Protein AF-A0A382TFK0-F1 (afdb_monomer_lite)

Sequence (78 aa):
MDSRVILVKQLKDKNPGMRCYAAEELGHVGDVSVVPYLIKLLEDDHQEVRSSVARALGEINHQSALAALIKALSDPVG

Radius of gyration: 11.44 Å; chains: 1; bounding box: 23×25×25 Å

pLDDT: mean 91.7, std 9.59, range [50.97, 98.19]

Organism: NCBI:txid408172

Structure (mmCIF, N/CA/C/O backbone):
data_AF-A0A382TFK0-F1
#
_entry.id   AF-A0A382TFK0-F1
#
loop_
_atom_site.group_PDB
_atom_site.id
_atom_site.type_symbol
_atom_site.label_atom_id
_atom_site.label_alt_id
_atom_site.label_comp_id
_atom_site.label_asym_id
_atom_site.label_entity_id
_atom_site.label_seq_id
_atom_site.pdbx_PDB_ins_code
_atom_site.Cartn_x
_atom_site.Cartn_y
_ato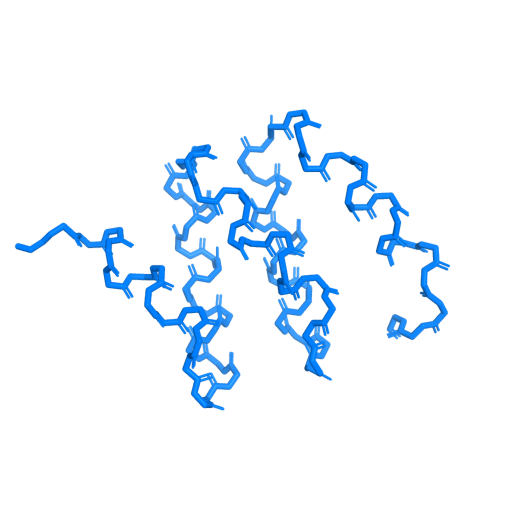m_site.Cartn_z
_atom_site.occupancy
_atom_site.B_iso_or_equiv
_atom_site.auth_seq_id
_atom_site.auth_comp_id
_atom_site.auth_asym_id
_atom_site.auth_atom_id
_atom_site.pdbx_PDB_model_num
ATOM 1 N N . MET A 1 1 ? 13.758 -14.756 -12.689 1.00 57.44 1 MET A N 1
ATOM 2 C CA . MET A 1 1 ? 12.409 -14.503 -12.137 1.00 57.44 1 MET A CA 1
ATOM 3 C C . MET A 1 1 ? 12.299 -13.012 -11.907 1.00 57.44 1 MET A C 1
ATOM 5 O O . MET A 1 1 ? 13.240 -12.452 -11.365 1.00 57.44 1 MET A O 1
ATOM 9 N N . ASP A 1 2 ? 11.225 -12.384 -12.378 1.00 76.94 2 ASP A N 1
ATOM 10 C CA . ASP A 1 2 ? 10.984 -10.948 -12.191 1.00 76.94 2 ASP A CA 1
ATOM 11 C C . ASP A 1 2 ? 10.760 -10.672 -10.691 1.00 76.94 2 ASP A C 1
ATOM 13 O O . ASP A 1 2 ? 9.826 -11.218 -10.094 1.00 76.94 2 ASP A O 1
ATOM 17 N N . SER A 1 3 ? 11.652 -9.896 -10.068 1.00 78.12 3 SER A N 1
ATOM 18 C CA . SER A 1 3 ? 11.618 -9.560 -8.635 1.00 78.12 3 SER A CA 1
ATOM 19 C C . SER A 1 3 ? 10.300 -8.894 -8.242 1.00 78.12 3 SER A C 1
ATOM 21 O O . SER A 1 3 ? 9.765 -9.168 -7.169 1.00 78.12 3 SER A O 1
ATOM 23 N N . ARG A 1 4 ? 9.694 -8.134 -9.159 1.00 83.62 4 ARG A N 1
ATOM 24 C CA . ARG A 1 4 ? 8.370 -7.530 -8.990 1.00 83.62 4 ARG A CA 1
ATOM 25 C C . ARG A 1 4 ? 7.275 -8.563 -8.727 1.00 83.62 4 ARG A C 1
ATOM 27 O O . ARG A 1 4 ? 6.433 -8.364 -7.856 1.00 83.62 4 ARG A O 1
ATOM 34 N N . VAL A 1 5 ? 7.281 -9.690 -9.445 1.00 86.25 5 VAL A N 1
ATOM 35 C CA . VAL A 1 5 ? 6.267 -10.752 -9.281 1.00 86.25 5 VAL A CA 1
ATOM 36 C C . VAL A 1 5 ? 6.358 -11.383 -7.890 1.00 86.25 5 VAL A C 1
ATOM 38 O O . VAL A 1 5 ? 5.338 -11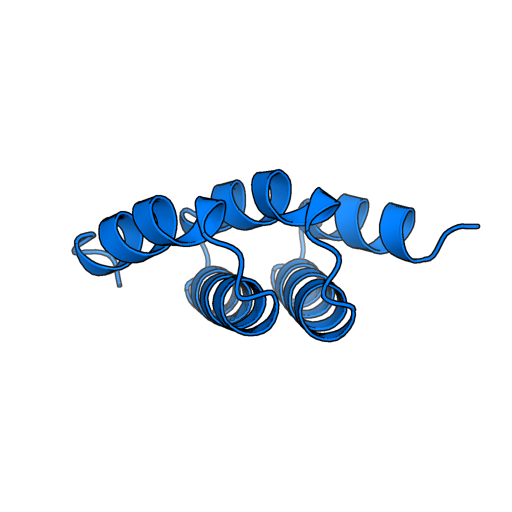.745 -7.301 1.00 86.25 5 VAL A O 1
ATOM 41 N N . ILE A 1 6 ? 7.572 -11.489 -7.348 1.00 90.62 6 ILE A N 1
ATOM 42 C CA . ILE A 1 6 ? 7.807 -12.011 -5.999 1.00 90.62 6 ILE A CA 1
ATOM 43 C C . ILE A 1 6 ? 7.271 -11.026 -4.955 1.00 90.62 6 ILE A C 1
ATOM 45 O O . ILE A 1 6 ? 6.517 -11.440 -4.076 1.00 90.62 6 ILE A O 1
ATOM 49 N N . LEU A 1 7 ? 7.579 -9.733 -5.090 1.00 92.25 7 LEU A N 1
ATOM 50 C CA . LEU A 1 7 ? 7.118 -8.696 -4.162 1.00 92.25 7 LEU A CA 1
ATOM 51 C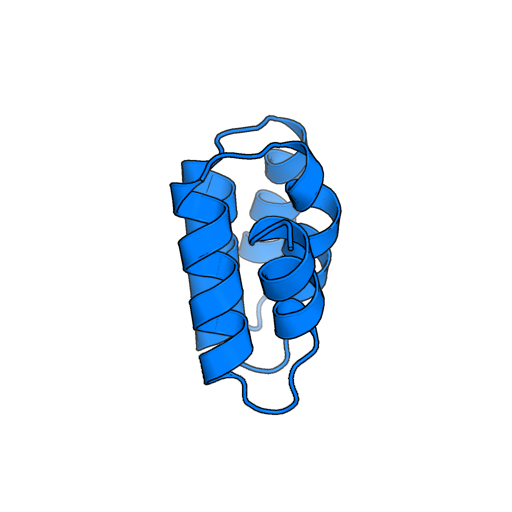 C . LEU A 1 7 ? 5.587 -8.570 -4.158 1.00 92.25 7 LEU A C 1
ATOM 53 O O . LEU A 1 7 ? 4.966 -8.594 -3.099 1.00 92.25 7 LEU A O 1
ATOM 57 N N . VAL A 1 8 ? 4.939 -8.571 -5.329 1.00 93.19 8 VAL A N 1
ATOM 58 C CA . VAL A 1 8 ? 3.464 -8.547 -5.415 1.00 93.19 8 VAL A CA 1
ATOM 59 C C . VAL A 1 8 ? 2.834 -9.763 -4.725 1.00 93.19 8 VAL A C 1
ATOM 61 O O . VAL A 1 8 ? 1.758 -9.660 -4.135 1.00 93.19 8 VAL A O 1
ATOM 64 N N . LYS A 1 9 ? 3.495 -10.927 -4.756 1.00 94.44 9 LYS A N 1
ATOM 65 C CA . LYS A 1 9 ? 3.039 -12.110 -4.016 1.00 94.44 9 LYS A CA 1
ATOM 66 C C . LYS A 1 9 ? 3.208 -11.932 -2.501 1.00 94.44 9 LYS A C 1
ATOM 68 O O . LYS A 1 9 ? 2.324 -12.346 -1.753 1.00 94.44 9 LYS A O 1
ATOM 73 N N . GLN A 1 10 ? 4.303 -11.316 -2.060 1.00 96.06 10 GLN A N 1
ATOM 74 C CA . GLN A 1 10 ? 4.598 -11.060 -0.645 1.00 96.06 10 GLN A CA 1
ATOM 75 C C . GLN A 1 10 ? 3.656 -10.037 0.003 1.00 96.06 10 GLN A C 1
ATOM 77 O O . GLN A 1 10 ? 3.441 -10.110 1.208 1.00 96.06 10 GLN A O 1
ATOM 82 N N . LEU A 1 11 ? 2.972 -9.189 -0.776 1.00 96.19 11 LEU A N 1
ATOM 83 C CA . LEU A 1 11 ? 1.864 -8.356 -0.273 1.00 96.19 11 LEU A CA 1
ATOM 84 C C . LEU A 1 11 ? 0.711 -9.171 0.348 1.00 96.19 11 LEU A C 1
ATOM 86 O O . LEU A 1 11 ? -0.158 -8.608 1.002 1.00 96.19 11 LEU A O 1
ATOM 90 N N . LYS A 1 12 ? 0.666 -10.492 0.141 1.00 95.94 12 LYS A N 1
ATOM 91 C CA . LYS A 1 12 ? -0.331 -11.400 0.734 1.00 95.94 12 LYS A CA 1
ATOM 92 C C . LYS A 1 12 ? 0.270 -12.359 1.761 1.00 95.94 12 LYS A C 1
ATOM 94 O O . LYS A 1 12 ? -0.368 -13.352 2.113 1.00 95.94 12 LYS A O 1
ATOM 99 N N . ASP A 1 13 ? 1.508 -12.124 2.184 1.00 97.38 13 ASP A N 1
ATOM 100 C CA . ASP A 1 13 ? 2.154 -12.979 3.169 1.00 97.38 13 ASP A CA 1
ATOM 101 C C . ASP A 1 13 ? 1.422 -12.902 4.518 1.00 97.38 13 ASP A C 1
ATOM 103 O O . ASP A 1 13 ? 0.829 -11.880 4.875 1.00 97.38 13 ASP A O 1
ATOM 107 N N . LYS A 1 14 ? 1.453 -14.001 5.276 1.00 96.69 14 LYS A N 1
ATOM 108 C CA . LYS A 1 14 ? 0.852 -14.057 6.613 1.00 96.69 14 LYS A CA 1
ATOM 109 C C . LYS A 1 14 ? 1.613 -13.176 7.599 1.00 96.69 14 LYS A C 1
ATOM 111 O O . LYS A 1 14 ? 1.002 -12.645 8.521 1.00 96.69 14 LYS A O 1
ATOM 116 N N . ASN A 1 15 ? 2.922 -13.027 7.408 1.00 97.25 15 ASN A N 1
ATOM 117 C CA . ASN A 1 15 ? 3.751 -12.164 8.227 1.00 97.25 15 ASN A CA 1
ATOM 118 C C . ASN A 1 15 ? 3.565 -10.694 7.792 1.00 97.25 15 ASN A C 1
ATOM 120 O O . ASN A 1 15 ? 3.926 -10.358 6.660 1.00 97.25 15 ASN A O 1
ATOM 124 N N . PRO A 1 16 ? 3.057 -9.802 8.663 1.00 97.31 16 PRO A N 1
ATOM 125 C CA . PRO A 1 16 ? 2.900 -8.384 8.336 1.00 97.31 16 PRO A CA 1
ATOM 126 C C . PRO A 1 16 ? 4.230 -7.717 7.959 1.00 97.31 16 PRO A C 1
ATOM 128 O O . PRO A 1 16 ? 4.254 -6.915 7.033 1.00 97.31 16 PRO A O 1
ATOM 131 N N . GLY A 1 17 ? 5.354 -8.122 8.561 1.00 97.75 17 GLY A N 1
ATOM 132 C CA . GLY A 1 17 ? 6.674 -7.591 8.210 1.00 97.75 17 GLY A CA 1
ATOM 133 C C . GLY A 1 17 ? 7.077 -7.886 6.761 1.00 97.75 17 GLY A C 1
ATOM 134 O O . GLY A 1 17 ? 7.693 -7.048 6.110 1.00 97.75 17 GLY A O 1
ATOM 135 N N . MET A 1 18 ? 6.660 -9.034 6.212 1.00 97.75 18 MET A N 1
ATOM 136 C CA . MET A 1 18 ? 6.875 -9.351 4.793 1.00 97.75 18 MET A CA 1
ATOM 137 C C . MET A 1 18 ? 5.992 -8.498 3.878 1.00 97.75 18 MET A C 1
ATOM 139 O O . MET A 1 18 ? 6.423 -8.143 2.782 1.00 97.75 18 MET A O 1
ATOM 143 N N . ARG A 1 19 ? 4.782 -8.134 4.326 1.00 98.19 19 ARG A N 1
ATOM 144 C CA . ARG A 1 19 ? 3.911 -7.203 3.595 1.00 98.19 19 ARG A CA 1
ATOM 145 C C . ARG A 1 19 ? 4.481 -5.783 3.609 1.00 98.19 19 ARG A C 1
ATOM 147 O O . ARG A 1 19 ? 4.503 -5.156 2.554 1.00 98.19 19 ARG A O 1
ATOM 154 N N . CYS A 1 20 ? 4.997 -5.314 4.751 1.00 97.94 20 CYS A N 1
ATOM 155 C CA . CYS A 1 20 ? 5.700 -4.028 4.859 1.00 97.94 20 CYS A CA 1
ATOM 156 C C . CYS A 1 20 ? 6.909 -3.981 3.925 1.00 97.94 20 CYS A C 1
ATOM 158 O O . CYS A 1 20 ? 6.994 -3.086 3.090 1.00 97.94 20 CYS A O 1
ATOM 160 N N . TYR A 1 21 ? 7.790 -4.984 4.015 1.00 97.31 21 TYR A N 1
ATOM 161 C CA . TYR A 1 21 ? 8.971 -5.093 3.158 1.00 97.31 21 TYR A CA 1
ATOM 162 C C . TYR A 1 21 ? 8.590 -5.051 1.675 1.00 97.31 21 TYR A C 1
ATOM 164 O O . TYR A 1 21 ? 9.147 -4.277 0.903 1.00 97.31 21 TYR A O 1
ATOM 172 N N . ALA A 1 22 ? 7.579 -5.827 1.279 1.00 97.06 22 ALA A N 1
ATOM 173 C CA . ALA A 1 22 ? 7.106 -5.827 -0.096 1.00 97.06 22 ALA A CA 1
ATOM 174 C C . ALA A 1 22 ? 6.552 -4.465 -0.538 1.00 97.06 22 ALA A C 1
ATOM 176 O O . ALA A 1 22 ? 6.815 -4.048 -1.662 1.00 97.06 22 ALA A O 1
ATOM 177 N N . ALA A 1 23 ? 5.796 -3.774 0.318 1.00 97.69 23 ALA A N 1
ATOM 178 C CA . ALA A 1 23 ? 5.269 -2.449 0.009 1.00 97.69 23 ALA A CA 1
ATOM 179 C C . ALA A 1 23 ? 6.394 -1.421 -0.182 1.00 97.69 23 ALA A C 1
ATOM 181 O O . ALA A 1 23 ? 6.373 -0.689 -1.166 1.00 97.69 23 ALA A O 1
ATOM 182 N N . GLU A 1 24 ? 7.385 -1.409 0.708 1.00 97.00 24 GLU A N 1
ATOM 183 C CA . GLU A 1 24 ? 8.528 -0.487 0.662 1.00 97.00 24 GLU A CA 1
ATOM 184 C C . GLU A 1 24 ? 9.377 -0.693 -0.589 1.00 97.00 24 GLU A C 1
ATOM 186 O O . GLU A 1 24 ? 9.626 0.254 -1.330 1.00 97.00 24 GLU A O 1
ATOM 191 N N . GLU A 1 25 ? 9.745 -1.938 -0.892 1.00 97.00 25 GLU A N 1
ATOM 192 C CA . GLU A 1 25 ? 10.519 -2.242 -2.095 1.00 97.00 25 GLU A CA 1
ATOM 193 C C . GLU A 1 25 ? 9.756 -1.865 -3.373 1.00 97.00 25 GLU A C 1
ATOM 195 O O . GLU A 1 25 ? 10.339 -1.332 -4.314 1.00 97.00 25 GLU A O 1
ATOM 200 N N . LEU A 1 26 ? 8.439 -2.090 -3.417 1.00 95.44 26 LEU A N 1
ATOM 201 C CA . LEU A 1 26 ? 7.614 -1.675 -4.555 1.00 95.44 26 LEU A CA 1
ATOM 202 C C . LEU A 1 26 ? 7.488 -0.149 -4.675 1.00 95.44 26 LEU A C 1
ATOM 204 O O . LEU A 1 26 ? 7.443 0.358 -5.797 1.00 95.44 26 LEU A O 1
ATOM 208 N N . GLY A 1 27 ? 7.462 0.568 -3.548 1.00 95.56 27 GLY A N 1
ATOM 209 C CA . GLY A 1 27 ? 7.530 2.030 -3.494 1.00 95.56 27 GLY A CA 1
ATOM 210 C C . GLY A 1 27 ? 8.828 2.558 -4.097 1.00 95.56 27 GLY A C 1
ATOM 211 O O . GLY A 1 27 ? 8.793 3.347 -5.041 1.00 95.56 27 GLY A O 1
ATOM 212 N N . HIS A 1 28 ? 9.963 2.018 -3.646 1.00 95.25 28 HIS A N 1
ATOM 213 C CA . HIS A 1 28 ? 11.293 2.369 -4.146 1.00 95.25 28 HIS A CA 1
ATOM 214 C C . HIS A 1 28 ? 11.483 2.064 -5.638 1.00 95.25 28 HIS A C 1
ATOM 216 O O . HIS A 1 28 ? 12.159 2.814 -6.341 1.00 95.25 28 HIS A O 1
ATOM 222 N N . VAL A 1 29 ? 10.897 0.969 -6.136 1.00 94.00 29 VAL A N 1
ATOM 223 C CA . VAL A 1 29 ? 10.930 0.627 -7.568 1.00 94.00 29 VAL A CA 1
ATOM 224 C C . VAL A 1 29 ? 10.136 1.641 -8.401 1.00 94.00 29 VAL A C 1
ATOM 226 O O . VAL A 1 29 ? 10.491 1.888 -9.554 1.00 94.00 29 VAL A O 1
ATOM 229 N N . GLY A 1 30 ? 9.069 2.226 -7.848 1.00 92.25 30 GLY A N 1
ATOM 230 C CA . GLY A 1 30 ? 8.265 3.242 -8.533 1.00 92.25 30 GLY A CA 1
ATOM 231 C C . GLY A 1 30 ? 7.375 2.699 -9.659 1.00 92.25 30 GLY A C 1
ATOM 232 O O . GLY A 1 30 ? 6.897 3.467 -10.495 1.00 92.25 30 GLY A O 1
ATOM 233 N N . ASP A 1 31 ? 7.149 1.382 -9.729 1.00 92.25 31 ASP A N 1
ATOM 234 C CA . ASP A 1 31 ? 6.332 0.783 -10.789 1.00 92.25 31 ASP A CA 1
ATOM 235 C C . ASP A 1 31 ? 4.840 1.046 -10.547 1.00 92.25 31 ASP A C 1
ATOM 237 O O . ASP A 1 31 ? 4.179 0.391 -9.742 1.00 92.25 31 ASP A O 1
ATOM 241 N N . VAL A 1 32 ? 4.278 1.968 -11.325 1.00 94.75 32 VAL A N 1
ATOM 242 C CA . VAL A 1 32 ? 2.854 2.330 -11.307 1.00 94.75 32 VAL A CA 1
ATOM 243 C C . VAL A 1 32 ? 1.926 1.120 -11.488 1.00 94.75 32 VAL A C 1
ATOM 245 O O . VAL A 1 32 ? 0.806 1.123 -10.967 1.00 94.75 32 VAL A O 1
ATOM 248 N N . SER A 1 33 ? 2.370 0.056 -12.169 1.00 94.12 33 SER A N 1
ATOM 249 C CA . SER A 1 33 ? 1.566 -1.155 -12.369 1.00 94.12 33 SER A CA 1
ATOM 250 C C . SER A 1 33 ? 1.182 -1.843 -11.055 1.00 94.12 33 SER A C 1
ATOM 252 O O . SER A 1 33 ? 0.210 -2.606 -11.026 1.00 94.12 33 SER A O 1
ATOM 254 N N . VAL A 1 34 ? 1.892 -1.551 -9.955 1.00 95.06 34 VAL A N 1
ATOM 255 C CA . VAL A 1 34 ? 1.635 -2.169 -8.651 1.00 95.06 34 VAL A CA 1
ATOM 256 C C . VAL A 1 34 ? 0.652 -1.397 -7.767 1.00 95.06 34 VAL A C 1
ATOM 258 O O . VAL A 1 34 ? 0.149 -1.945 -6.784 1.00 95.06 34 VAL A O 1
ATOM 261 N N . VAL A 1 35 ? 0.304 -0.161 -8.140 1.00 96.31 35 VAL A N 1
ATOM 262 C CA . VAL A 1 35 ? -0.582 0.724 -7.364 1.00 96.31 35 VAL A CA 1
ATOM 263 C C . VAL A 1 35 ? -1.923 0.068 -6.996 1.00 96.31 35 VAL A C 1
ATOM 265 O O . VAL A 1 35 ? -2.312 0.158 -5.830 1.00 96.31 35 VAL A O 1
ATOM 268 N N . PRO A 1 36 ? -2.625 -0.663 -7.890 1.00 95.81 36 PRO A N 1
ATOM 269 C CA . PRO A 1 36 ? -3.880 -1.325 -7.525 1.00 95.81 36 PRO A CA 1
ATOM 270 C C . PRO A 1 36 ? -3.730 -2.416 -6.456 1.00 95.81 36 PRO A C 1
ATOM 272 O O . PRO A 1 36 ? -4.704 -2.737 -5.775 1.00 95.81 36 PRO A O 1
ATOM 275 N N . TYR A 1 37 ? -2.543 -3.019 -6.316 1.00 95.44 37 TYR A N 1
ATOM 276 C CA . TYR A 1 37 ? -2.282 -3.999 -5.261 1.00 95.44 37 TYR A CA 1
ATOM 277 C C . TYR A 1 37 ? -2.003 -3.302 -3.935 1.00 95.44 37 TYR A C 1
ATOM 279 O O . TYR A 1 37 ? -2.571 -3.707 -2.927 1.00 95.44 37 TYR A O 1
ATOM 287 N N . LEU A 1 38 ? -1.206 -2.229 -3.949 1.00 96.69 38 LEU A N 1
ATOM 288 C CA . LEU A 1 38 ? -0.909 -1.433 -2.758 1.00 96.69 38 LEU A CA 1
ATOM 28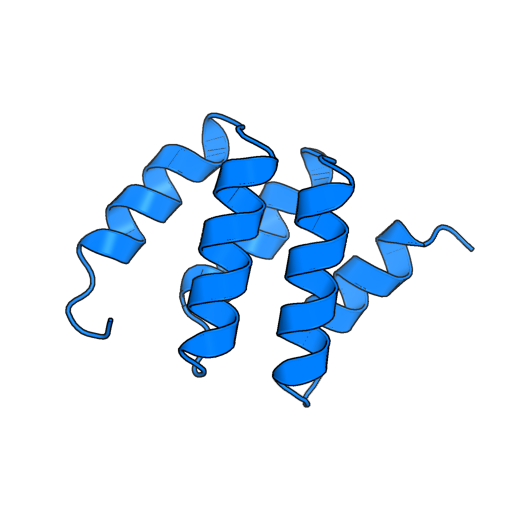9 C C . LEU A 1 38 ? -2.170 -0.782 -2.178 1.00 96.69 38 LEU A C 1
ATOM 291 O O . LEU A 1 38 ? -2.395 -0.880 -0.980 1.00 96.69 38 LEU A O 1
ATOM 295 N N . ILE A 1 39 ? -3.061 -0.230 -3.011 1.00 96.31 39 ILE A N 1
ATOM 296 C CA . ILE A 1 39 ? -4.330 0.366 -2.547 1.00 96.31 39 ILE A CA 1
ATOM 297 C C . ILE A 1 39 ? -5.151 -0.608 -1.684 1.00 96.31 39 ILE A C 1
ATOM 299 O O . ILE A 1 39 ? -5.786 -0.181 -0.726 1.00 96.31 39 ILE A O 1
ATOM 303 N N . LYS A 1 40 ? -5.117 -1.917 -1.972 1.00 94.62 40 LYS A N 1
ATOM 304 C CA . LYS A 1 40 ? -5.857 -2.921 -1.184 1.00 94.62 40 LYS A CA 1
ATOM 305 C C . LYS A 1 40 ? -5.316 -3.101 0.233 1.00 94.62 40 LYS A C 1
ATOM 307 O O . LYS A 1 40 ? -6.062 -3.552 1.090 1.00 94.62 40 LYS A O 1
ATOM 312 N N . LEU A 1 41 ? -4.045 -2.783 0.472 1.00 96.31 41 LEU A N 1
ATOM 313 C CA . LEU A 1 41 ? -3.413 -2.907 1.785 1.00 96.31 41 LEU A CA 1
ATOM 314 C C . LEU A 1 41 ? -3.523 -1.619 2.621 1.00 96.31 41 LEU A C 1
ATOM 316 O O . LEU A 1 41 ? -3.078 -1.599 3.764 1.00 96.31 41 LEU A O 1
ATOM 320 N N . LEU A 1 42 ? -4.147 -0.554 2.105 1.00 95.38 42 LEU A N 1
ATOM 321 C CA . LEU A 1 42 ? -4.496 0.608 2.935 1.00 95.38 42 LEU A CA 1
ATOM 322 C C . LEU A 1 42 ? -5.523 0.260 4.024 1.00 95.38 42 LEU A C 1
ATOM 324 O O . LEU A 1 42 ? -5.643 0.996 4.994 1.00 95.38 42 LEU A O 1
ATOM 328 N N . GLU A 1 43 ? -6.224 -0.864 3.878 1.00 93.50 43 GLU A N 1
ATOM 329 C CA . GLU A 1 43 ? -7.178 -1.410 4.849 1.00 93.50 43 GLU A CA 1
ATOM 330 C C . GLU A 1 43 ? -6.600 -2.659 5.557 1.00 93.50 43 GLU A C 1
ATOM 332 O O . GLU A 1 43 ? -7.347 -3.483 6.071 1.00 93.50 43 GLU A O 1
ATOM 337 N N . ASP A 1 44 ? -5.269 -2.843 5.562 1.00 95.50 44 ASP A N 1
ATOM 338 C CA . ASP A 1 44 ? -4.631 -3.959 6.274 1.00 95.50 44 ASP A CA 1
ATOM 339 C C . ASP A 1 44 ? -4.871 -3.867 7.791 1.00 95.50 44 ASP A C 1
ATOM 341 O O . ASP A 1 44 ? -4.808 -2.783 8.385 1.00 95.50 44 ASP A O 1
ATOM 345 N N . ASP A 1 45 ? -5.080 -5.023 8.429 1.00 93.75 45 ASP A N 1
ATOM 346 C CA . ASP A 1 45 ? -5.309 -5.137 9.874 1.00 93.75 45 ASP A CA 1
ATOM 347 C C . ASP A 1 45 ? -4.172 -4.508 10.705 1.00 93.75 45 ASP A C 1
ATOM 349 O O . ASP A 1 45 ? -4.392 -4.046 11.826 1.00 93.75 45 ASP A O 1
ATOM 353 N N . HIS A 1 46 ? -2.947 -4.471 10.168 1.00 95.06 46 HIS A N 1
ATOM 354 C CA . HIS A 1 46 ? -1.762 -3.992 10.875 1.00 95.06 46 HIS A CA 1
ATOM 355 C C . HIS A 1 46 ? -1.425 -2.550 10.481 1.00 95.06 46 HIS A C 1
ATOM 357 O O . HIS A 1 46 ? -1.154 -2.248 9.319 1.00 95.06 46 HIS A O 1
ATOM 363 N N . GLN A 1 47 ? -1.355 -1.664 11.477 1.00 93.50 47 GLN A N 1
ATOM 364 C CA . GLN A 1 47 ? -1.072 -0.235 11.287 1.00 93.50 47 GLN A CA 1
ATOM 365 C C . GLN A 1 47 ? 0.274 0.035 10.597 1.00 93.50 47 GLN A C 1
ATOM 367 O O . GLN A 1 47 ? 0.378 0.939 9.765 1.00 93.50 47 GLN A O 1
ATOM 372 N N . GLU A 1 48 ? 1.296 -0.768 10.904 1.00 94.94 48 GLU A N 1
ATOM 373 C CA . GLU A 1 48 ? 2.610 -0.678 10.256 1.00 94.94 48 GLU A CA 1
ATOM 374 C C . GLU A 1 48 ? 2.507 -0.943 8.750 1.00 94.94 48 GLU A C 1
ATOM 376 O O . GLU A 1 48 ? 3.059 -0.186 7.954 1.00 94.94 48 GLU A O 1
ATOM 381 N N . VAL A 1 49 ? 1.718 -1.947 8.346 1.00 97.19 49 VAL A N 1
ATOM 382 C CA . VAL A 1 49 ? 1.500 -2.271 6.930 1.00 97.19 49 VAL A CA 1
ATOM 383 C C . VAL A 1 49 ? 0.779 -1.122 6.232 1.00 97.19 49 VAL A C 1
ATOM 385 O O . VAL A 1 49 ? 1.234 -0.680 5.177 1.00 97.19 49 VAL A O 1
ATOM 388 N N . ARG A 1 50 ? -0.289 -0.580 6.836 1.00 96.25 50 ARG A N 1
ATOM 389 C CA . ARG A 1 50 ? -1.008 0.584 6.284 1.00 96.25 50 ARG A CA 1
ATOM 390 C C . ARG A 1 50 ? -0.075 1.778 6.075 1.00 96.25 50 ARG A C 1
ATOM 392 O O . ARG A 1 50 ? -0.117 2.415 5.023 1.00 96.25 50 ARG A O 1
ATOM 399 N N . SER A 1 51 ? 0.798 2.046 7.046 1.00 95.50 51 SER A N 1
ATOM 400 C CA . SER A 1 51 ? 1.758 3.155 7.007 1.00 95.50 51 SER A CA 1
ATOM 401 C C . SER A 1 51 ? 2.819 2.964 5.918 1.00 95.50 51 SER A C 1
ATOM 403 O O . SER A 1 51 ? 3.049 3.879 5.122 1.00 95.50 51 SER A O 1
ATOM 405 N N . SER A 1 52 ? 3.421 1.772 5.819 1.00 97.12 52 SER A N 1
ATOM 406 C CA . SER A 1 52 ? 4.391 1.452 4.760 1.00 97.12 52 SER A CA 1
ATOM 407 C C . SER A 1 52 ? 3.759 1.534 3.369 1.00 97.12 52 SER A C 1
ATOM 409 O O . SER A 1 52 ? 4.370 2.065 2.445 1.00 97.12 52 SER A O 1
ATOM 411 N N . VAL A 1 53 ? 2.511 1.089 3.219 1.00 97.56 53 VAL A N 1
ATOM 412 C CA . VAL A 1 53 ? 1.758 1.163 1.959 1.00 97.56 53 VAL A CA 1
ATOM 413 C C . VAL A 1 53 ? 1.431 2.604 1.578 1.00 97.56 53 VAL A C 1
ATOM 415 O O . VAL A 1 53 ? 1.606 2.981 0.420 1.00 97.56 53 VAL A O 1
ATOM 418 N N . ALA A 1 54 ? 0.987 3.426 2.532 1.00 96.75 54 ALA A N 1
ATOM 419 C CA . ALA A 1 54 ? 0.712 4.837 2.284 1.00 96.75 54 ALA A CA 1
ATOM 420 C C . ALA A 1 54 ? 1.977 5.587 1.839 1.00 96.75 54 ALA A C 1
ATOM 422 O O . ALA A 1 54 ? 1.930 6.355 0.876 1.00 96.75 54 ALA A O 1
ATOM 423 N N . ARG A 1 55 ? 3.119 5.305 2.484 1.00 96.56 55 ARG A N 1
ATOM 424 C CA . ARG A 1 55 ? 4.430 5.827 2.078 1.00 96.56 55 ARG A CA 1
ATOM 425 C C . ARG A 1 55 ? 4.798 5.385 0.662 1.00 96.56 55 ARG A C 1
ATOM 427 O O . ARG A 1 55 ? 5.068 6.242 -0.172 1.00 96.56 55 ARG A O 1
ATOM 434 N N . ALA A 1 56 ? 4.732 4.086 0.370 1.00 97.44 56 ALA A N 1
ATOM 435 C CA . ALA A 1 56 ? 5.066 3.541 -0.946 1.00 97.44 56 ALA A CA 1
ATOM 436 C C . ALA A 1 56 ? 4.207 4.148 -2.069 1.00 97.44 56 ALA A C 1
ATOM 438 O O . ALA A 1 56 ? 4.708 4.492 -3.136 1.00 97.44 56 ALA A O 1
ATOM 439 N N . LEU A 1 57 ? 2.908 4.340 -1.828 1.00 97.25 57 LEU A N 1
ATOM 440 C CA . LEU A 1 57 ? 2.011 5.017 -2.767 1.00 97.25 57 LEU A CA 1
ATOM 441 C C . LEU A 1 57 ? 2.390 6.490 -2.992 1.00 97.25 57 LEU A C 1
ATOM 443 O O . LEU A 1 57 ? 2.261 6.983 -4.115 1.00 97.25 57 LEU A O 1
ATOM 447 N N . GLY A 1 58 ? 2.863 7.180 -1.951 1.00 95.25 58 GLY A N 1
ATOM 448 C 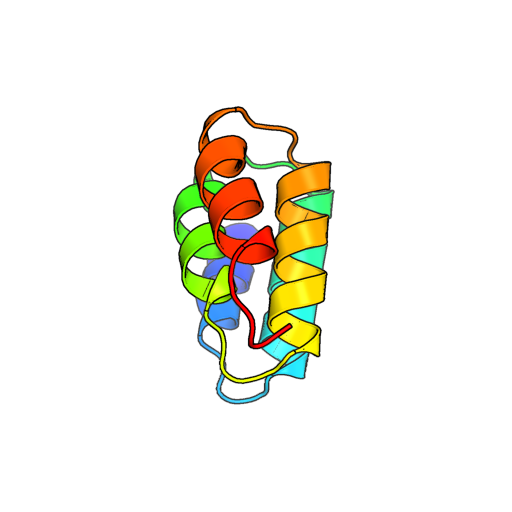CA . GLY A 1 58 ? 3.409 8.534 -2.050 1.00 95.25 58 GLY A CA 1
ATOM 449 C C . GLY A 1 58 ? 4.715 8.594 -2.849 1.00 95.25 58 GLY A C 1
ATOM 450 O O . GLY A 1 58 ? 4.883 9.498 -3.663 1.00 95.25 58 GLY A O 1
ATOM 451 N N . GLU A 1 59 ? 5.598 7.609 -2.677 1.00 96.06 59 GLU A N 1
ATOM 452 C CA . GLU A 1 59 ? 6.862 7.485 -3.420 1.00 96.06 59 GLU A CA 1
ATOM 453 C C . GLU A 1 59 ? 6.636 7.205 -4.910 1.00 96.06 59 GLU A C 1
ATOM 455 O O . GLU A 1 59 ? 7.274 7.829 -5.756 1.00 96.06 59 GLU A O 1
ATOM 460 N N . ILE A 1 60 ? 5.669 6.341 -5.246 1.00 95.81 60 ILE A N 1
ATOM 461 C CA . ILE A 1 60 ? 5.265 6.086 -6.640 1.00 95.81 60 ILE A CA 1
ATOM 462 C C . ILE A 1 60 ? 4.668 7.352 -7.286 1.00 95.81 60 ILE A C 1
ATOM 464 O O . ILE A 1 60 ? 4.727 7.511 -8.506 1.00 95.81 60 ILE A O 1
ATOM 468 N N . ASN A 1 61 ? 4.096 8.257 -6.482 1.00 92.50 61 ASN A N 1
ATOM 469 C CA . ASN A 1 61 ? 3.581 9.565 -6.897 1.00 92.50 61 ASN A CA 1
ATOM 470 C C . ASN A 1 61 ? 2.625 9.505 -8.108 1.00 92.50 61 ASN A C 1
ATOM 472 O O . ASN A 1 61 ? 2.682 10.321 -9.030 1.00 92.50 61 ASN A O 1
ATOM 476 N N . HIS A 1 62 ? 1.734 8.509 -8.121 1.00 93.75 62 HIS A N 1
ATOM 477 C CA . HIS A 1 62 ? 0.768 8.323 -9.200 1.00 93.75 62 HIS A CA 1
ATOM 478 C C . HIS A 1 62 ? -0.630 8.800 -8.797 1.00 93.75 62 HIS A C 1
ATOM 480 O O . HIS A 1 62 ? -1.155 8.438 -7.742 1.00 93.75 62 HIS A O 1
ATOM 486 N N . GLN A 1 63 ? -1.289 9.551 -9.683 1.00 91.88 63 GLN A N 1
ATOM 487 C CA . GLN A 1 63 ? -2.584 10.185 -9.409 1.00 91.88 63 GLN A CA 1
ATOM 488 C C . GLN A 1 63 ? -3.687 9.194 -9.002 1.00 91.88 63 GLN A C 1
ATOM 490 O O . GLN A 1 63 ? -4.578 9.545 -8.230 1.00 91.88 63 GLN A O 1
ATOM 495 N N . SER A 1 64 ? -3.624 7.940 -9.462 1.00 89.56 64 SER A N 1
ATOM 496 C CA . SER A 1 64 ? -4.610 6.918 -9.079 1.00 89.56 64 SER A CA 1
ATOM 497 C C . SER A 1 64 ? -4.567 6.540 -7.594 1.00 89.56 64 SER A C 1
ATOM 499 O O . SER A 1 64 ? -5.539 5.983 -7.093 1.00 89.56 64 SER A O 1
ATOM 501 N N . ALA A 1 65 ? -3.469 6.824 -6.887 1.00 92.19 65 ALA A N 1
ATOM 502 C CA . ALA A 1 65 ? -3.349 6.576 -5.453 1.00 92.19 65 ALA A CA 1
ATOM 503 C C . ALA A 1 65 ? -3.989 7.684 -4.602 1.00 92.19 65 ALA A C 1
ATOM 505 O O . ALA A 1 65 ? -4.353 7.441 -3.455 1.00 92.19 65 ALA A O 1
ATOM 506 N N . LEU A 1 66 ? -4.175 8.885 -5.163 1.00 91.62 66 LEU A N 1
ATOM 507 C CA . LEU A 1 66 ? -4.586 10.074 -4.414 1.00 91.62 66 LEU A CA 1
ATOM 508 C C . LEU A 1 66 ? -5.942 9.891 -3.721 1.00 91.62 66 LEU A C 1
ATOM 510 O O . LEU A 1 66 ? -6.065 10.133 -2.524 1.00 91.62 66 LEU A O 1
ATOM 514 N N . ALA A 1 67 ? -6.951 9.416 -4.457 1.00 91.12 67 ALA A N 1
ATOM 515 C CA . ALA A 1 67 ? -8.286 9.196 -3.900 1.00 91.12 67 ALA A CA 1
ATOM 516 C C . ALA A 1 67 ? -8.276 8.147 -2.774 1.00 91.12 67 ALA A C 1
ATOM 518 O O . ALA A 1 67 ? -8.975 8.302 -1.775 1.00 91.12 67 ALA A O 1
ATOM 519 N N . ALA A 1 68 ? -7.456 7.102 -2.919 1.00 91.69 68 ALA A N 1
ATOM 520 C CA . ALA A 1 68 ? -7.323 6.053 -1.916 1.00 91.69 68 ALA A CA 1
ATOM 521 C C . ALA A 1 68 ? -6.613 6.557 -0.648 1.00 91.69 68 ALA A C 1
ATOM 523 O O . ALA A 1 68 ? -7.078 6.283 0.455 1.00 91.69 68 ALA A O 1
ATOM 524 N N . LEU A 1 69 ? -5.549 7.353 -0.795 1.00 92.38 69 LEU A N 1
ATOM 525 C CA . LEU A 1 69 ? -4.839 7.973 0.329 1.00 92.38 69 LEU A CA 1
ATOM 526 C C . LEU A 1 69 ? -5.725 8.970 1.091 1.00 92.38 69 LEU A C 1
ATOM 528 O O . LEU A 1 69 ? -5.754 8.945 2.316 1.00 92.38 69 LEU A O 1
ATOM 532 N N . ILE A 1 70 ? -6.503 9.802 0.388 1.00 92.25 70 ILE A N 1
ATOM 533 C CA . ILE A 1 70 ? -7.456 10.733 1.022 1.00 92.25 70 ILE A CA 1
ATOM 534 C C . ILE A 1 70 ? -8.511 9.971 1.833 1.00 92.25 70 ILE A C 1
ATOM 536 O O . ILE A 1 70 ? -8.831 10.363 2.958 1.00 92.25 70 ILE A O 1
ATOM 540 N N . LYS A 1 71 ? -9.039 8.868 1.283 1.00 89.62 71 LYS A N 1
ATOM 541 C CA . LYS A 1 71 ? -9.979 8.001 2.004 1.00 89.62 71 LYS A CA 1
ATOM 542 C C . LYS A 1 71 ? -9.329 7.425 3.266 1.00 89.62 71 LYS A C 1
ATOM 544 O O . LYS A 1 71 ? -9.944 7.496 4.322 1.00 89.62 71 LYS A O 1
ATOM 549 N N . ALA A 1 72 ? -8.096 6.925 3.168 1.00 88.50 72 ALA A N 1
ATOM 550 C CA . ALA A 1 72 ? -7.369 6.355 4.303 1.00 88.50 72 ALA A CA 1
ATOM 551 C C . ALA A 1 72 ? -7.119 7.376 5.431 1.00 88.50 72 ALA A C 1
ATOM 553 O O . ALA A 1 72 ? -7.189 7.018 6.598 1.00 88.50 72 ALA A O 1
ATOM 554 N N . LEU A 1 73 ? -6.904 8.657 5.106 1.00 86.50 73 LEU A N 1
ATOM 555 C CA . LEU A 1 73 ? -6.776 9.732 6.105 1.00 86.50 73 LEU A CA 1
ATOM 556 C C . LEU A 1 73 ? -8.087 10.062 6.831 1.00 86.50 73 LEU A C 1
ATOM 558 O O . LEU A 1 73 ? -8.062 10.644 7.911 1.00 86.50 73 LEU A O 1
ATOM 562 N N . SER A 1 74 ? -9.226 9.749 6.214 1.00 81.88 74 SER A N 1
ATOM 563 C CA . SER A 1 74 ? -10.553 10.009 6.781 1.00 81.88 74 SER A CA 1
ATOM 564 C C . SER A 1 74 ? -11.062 8.844 7.634 1.00 81.88 74 SER A C 1
ATOM 566 O O . SER A 1 74 ? -12.135 8.951 8.228 1.00 81.88 74 SER A O 1
ATOM 568 N N . ASP A 1 75 ? -10.328 7.729 7.671 1.00 72.44 75 ASP A N 1
ATOM 569 C CA . ASP A 1 75 ? -10.686 6.560 8.459 1.00 72.44 75 ASP A CA 1
ATOM 570 C C . ASP A 1 75 ? -10.277 6.776 9.930 1.00 72.44 75 ASP A C 1
ATOM 572 O O . ASP A 1 75 ? -9.099 7.009 10.212 1.00 72.44 75 ASP A O 1
ATOM 576 N N . PRO A 1 76 ? -11.221 6.731 10.890 1.00 59.47 76 PRO A N 1
ATOM 577 C CA . PRO A 1 76 ? -10.922 6.933 12.306 1.00 59.47 76 PRO A CA 1
ATOM 578 C C . PRO A 1 76 ? -10.032 5.841 12.920 1.00 59.47 76 PRO A C 1
ATOM 580 O O . PRO A 1 76 ? -9.594 6.013 14.056 1.00 59.47 76 PRO A O 1
ATOM 583 N N . VAL A 1 7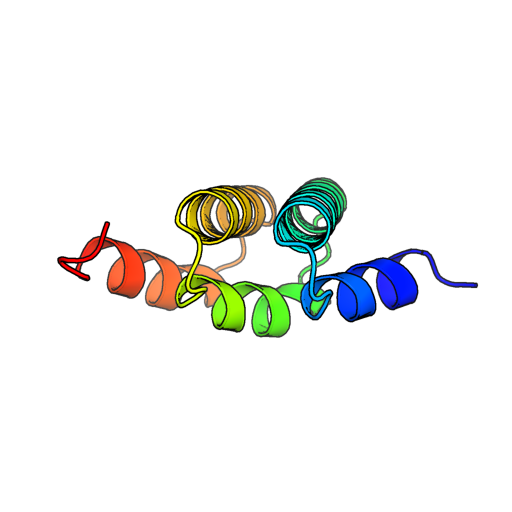7 ? -9.758 4.736 12.213 1.00 56.44 77 VAL A N 1
ATOM 584 C CA . VAL A 1 77 ? -8.926 3.617 12.701 1.00 56.44 77 VAL A CA 1
ATOM 585 C C . VAL A 1 77 ? -7.442 3.771 12.308 1.00 56.44 77 VAL A C 1
ATOM 587 O O . VAL A 1 77 ? -6.729 2.787 12.107 1.00 56.44 77 VAL A O 1
ATOM 590 N N . GLY A 1 78 ? -6.966 5.018 12.205 1.00 50.97 78 GLY A N 1
ATOM 591 C CA . GLY A 1 78 ? -5.540 5.354 12.119 1.00 50.97 78 GLY A CA 1
ATOM 592 C C . GLY A 1 78 ? -4.716 4.669 13.195 1.00 50.97 78 GLY A C 1
ATOM 593 O O . GLY A 1 78 ? -5.011 4.863 14.392 1.00 50.97 78 GLY A O 1
#

InterPro domains:
  IPR004155 PBS lyase HEAT-like repeat [SM00567] (16-45)
  IPR004155 PBS lyase HEAT-like repeat [SM00567] (47-76)
  IPR011989 Armadillo-like helical [G3DSA:1.25.10.10] (2-78)
  IPR016024 Armadillo-type fold [SSF48371] (6-76)
  IPR021133 HEAT, type 2 [PS50077] (34-71)

Foldseek 3Di:
DPVLVVLLVQCPDPDLVSVLVSLQVLLVVLDPVCLVSLLVQCPPPDPSNVVSSLNSLVSNVDPVCVVSNVVSVVDPPD

Secondary structure (DSSP, 8-state):
--HHHHHHHHTT-SSHHHHHHHHHHHHHHT-GGGHHHHHHGGG-SSHHHHHHHHHHHHHHT-HHHHHHHHHHHT-TT-